Protein AF-A0A2T2VYP4-F1 (afdb_monomer)

Secondary structure (DSSP, 8-state):
--EEE-BEEETTTTEE-TT-EEEEEEEETTTTEEEEEEEEE--TTSB-SS-SEEGGG--SEEEEEEEEHHHHHHHHT----SS-SSSEEEEEEEES-TTSEEE--EEEETTEEEE--B-

Structure (mmCIF, N/CA/C/O backbone):
data_AF-A0A2T2VYP4-F1
#
_entry.id   AF-A0A2T2VYP4-F1
#
loop_
_atom_site.group_PDB
_atom_site.id
_atom_site.type_symbol
_atom_site.label_atom_id
_atom_site.label_alt_id
_atom_site.label_comp_id
_atom_site.label_asym_id
_atom_site.label_entity_id
_atom_site.label_seq_id
_atom_site.pdbx_PDB_ins_code
_atom_site.Cartn_x
_atom_site.Cartn_y
_atom_site.Cartn_z
_atom_site.occupancy
_atom_site.B_iso_or_equiv
_atom_site.auth_seq_id
_atom_site.auth_comp_id
_atom_site.auth_asym_id
_atom_site.auth_atom_id
_atom_site.pdbx_PDB_model_num
ATOM 1 N N . MET A 1 1 ? -0.218 -11.342 -20.071 1.00 79.25 1 MET A N 1
ATOM 2 C CA . MET A 1 1 ? 0.125 -9.951 -19.719 1.00 79.25 1 MET A CA 1
ATOM 3 C C . MET A 1 1 ? 0.067 -9.846 -18.211 1.00 79.25 1 MET A C 1
ATOM 5 O O . MET A 1 1 ? -0.864 -10.403 -17.638 1.00 79.25 1 MET A O 1
ATOM 9 N N . GLY A 1 2 ? 1.083 -9.254 -17.584 1.00 94.06 2 GLY A N 1
ATOM 10 C CA . GLY A 1 2 ? 1.114 -9.134 -16.131 1.00 94.06 2 GLY A CA 1
ATOM 11 C C . GLY A 1 2 ? 0.193 -8.034 -15.629 1.00 94.06 2 GLY A C 1
ATOM 12 O O . GLY A 1 2 ? -0.345 -7.242 -16.406 1.00 94.06 2 GLY A O 1
ATOM 13 N N . ARG A 1 3 ? 0.001 -8.010 -14.313 1.00 97.50 3 ARG A N 1
ATOM 14 C CA . ARG A 1 3 ? -0.835 -7.018 -13.634 1.00 97.50 3 ARG A CA 1
ATOM 15 C C . ARG A 1 3 ? -0.329 -6.741 -12.232 1.00 97.50 3 ARG A C 1
ATOM 17 O O . ARG A 1 3 ? 0.181 -7.641 -11.563 1.00 97.50 3 ARG A O 1
ATOM 24 N N . LEU A 1 4 ? -0.531 -5.514 -11.781 1.00 98.44 4 LEU A N 1
ATOM 25 C CA . LEU A 1 4 ? -0.324 -5.075 -10.412 1.00 98.44 4 LEU A CA 1
ATOM 26 C C . LEU A 1 4 ? -1.687 -4.878 -9.749 1.00 98.44 4 LEU A C 1
ATOM 28 O O . LEU A 1 4 ? -2.542 -4.166 -10.264 1.00 98.44 4 LEU A O 1
ATOM 32 N N . THR A 1 5 ? -1.889 -5.491 -8.591 1.00 98.62 5 THR A N 1
ATOM 33 C CA . THR A 1 5 ? -3.111 -5.356 -7.792 1.00 98.62 5 THR A CA 1
ATOM 34 C C . THR A 1 5 ? -2.753 -5.146 -6.328 1.00 98.62 5 THR A C 1
ATOM 36 O O . THR A 1 5 ? -1.663 -5.510 -5.880 1.00 98.62 5 THR A O 1
ATOM 39 N N . THR A 1 6 ? -3.688 -4.594 -5.564 1.00 98.75 6 THR A N 1
ATOM 40 C CA . THR A 1 6 ? -3.564 -4.448 -4.113 1.00 98.75 6 THR A CA 1
ATOM 41 C C . THR A 1 6 ? -4.859 -4.863 -3.420 1.00 98.75 6 THR A C 1
ATOM 43 O O . THR A 1 6 ? -5.887 -5.079 -4.064 1.00 98.75 6 THR A O 1
ATOM 46 N N . HIS A 1 7 ? -4.777 -5.041 -2.111 1.00 98.75 7 HIS A N 1
ATOM 47 C CA . HIS A 1 7 ? -5.903 -5.256 -1.216 1.00 98.75 7 HIS A CA 1
ATOM 48 C C . HIS A 1 7 ? -5.494 -4.706 0.147 1.00 98.75 7 HIS A C 1
ATOM 50 O O . HIS A 1 7 ? -4.424 -5.052 0.655 1.00 98.75 7 HIS A O 1
ATOM 56 N N .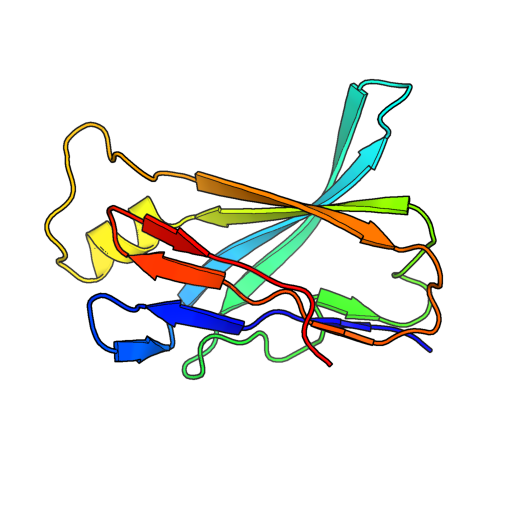 VAL A 1 8 ? -6.312 -3.826 0.710 1.00 98.81 8 VAL A N 1
ATOM 57 C CA . VAL A 1 8 ? -6.022 -3.141 1.963 1.00 98.81 8 VAL A CA 1
ATOM 58 C C . VAL A 1 8 ? -6.983 -3.615 3.041 1.00 98.81 8 VAL A C 1
ATOM 60 O O . VAL A 1 8 ? -8.198 -3.470 2.916 1.00 98.81 8 VAL A O 1
ATOM 63 N N . LEU A 1 9 ? -6.423 -4.172 4.111 1.00 98.75 9 LEU A N 1
ATOM 64 C CA . LEU A 1 9 ? -7.162 -4.661 5.265 1.00 98.75 9 LEU A CA 1
ATOM 65 C C . LEU A 1 9 ? -6.858 -3.788 6.481 1.00 98.75 9 LEU A C 1
ATOM 67 O O . LEU A 1 9 ? -5.707 -3.683 6.909 1.00 98.75 9 LEU A O 1
ATOM 71 N N . ASP A 1 10 ? -7.905 -3.216 7.065 1.00 98.50 10 ASP A N 1
ATOM 72 C CA . ASP A 1 10 ? -7.854 -2.579 8.372 1.00 98.50 10 ASP A CA 1
ATOM 73 C C . ASP A 1 10 ? -7.853 -3.665 9.452 1.00 98.50 10 ASP A C 1
ATOM 75 O O . ASP A 1 10 ? -8.870 -4.302 9.742 1.00 98.50 10 ASP A O 1
ATOM 79 N N . THR A 1 11 ? -6.692 -3.890 10.059 1.00 98.31 11 THR A N 1
ATOM 80 C CA . THR A 1 11 ? -6.522 -4.900 11.106 1.00 98.31 11 THR A CA 1
ATOM 81 C C . THR A 1 11 ? -6.991 -4.423 12.477 1.00 98.31 11 THR A C 1
ATOM 83 O O . THR A 1 11 ? -7.135 -5.250 13.372 1.00 98.31 11 THR A O 1
ATOM 86 N N . ALA A 1 12 ? -7.223 -3.119 12.670 1.00 95.69 12 ALA A N 1
ATOM 87 C CA . ALA A 1 12 ? -7.784 -2.601 13.917 1.00 95.69 12 ALA A CA 1
ATOM 88 C C . ALA A 1 12 ? -9.284 -2.917 14.025 1.00 95.69 12 ALA A C 1
ATOM 90 O O . ALA A 1 12 ? -9.778 -3.185 15.119 1.00 95.69 12 ALA A O 1
ATOM 91 N N . LEU A 1 13 ? -9.994 -2.921 12.891 1.00 94.50 13 LEU A N 1
ATOM 92 C CA . LEU A 1 13 ? -11.422 -3.248 12.809 1.00 94.50 13 LEU A CA 1
ATOM 93 C C . LEU A 1 13 ? -11.716 -4.627 12.196 1.00 94.50 13 LEU A C 1
ATOM 95 O O . LEU A 1 13 ? -12.866 -5.061 12.209 1.00 94.50 13 LEU A O 1
ATOM 99 N N . GLY A 1 14 ? -10.703 -5.316 11.665 1.00 96.75 14 GLY A N 1
ATOM 100 C CA . GLY A 1 14 ? -10.850 -6.639 11.056 1.00 96.75 14 GLY A CA 1
ATOM 101 C C . GLY A 1 14 ? -11.689 -6.629 9.776 1.00 96.75 14 GLY A C 1
ATOM 102 O O . GLY A 1 14 ? -12.432 -7.577 9.531 1.00 96.75 14 GLY A O 1
ATOM 103 N N . LYS A 1 15 ? -11.607 -5.557 8.978 1.00 97.69 15 LYS A N 1
ATOM 104 C CA . LYS A 1 15 ? -12.424 -5.365 7.768 1.00 97.69 15 LYS A CA 1
ATOM 105 C C . LYS A 1 15 ? -11.614 -4.750 6.623 1.00 97.69 15 LYS A C 1
ATOM 107 O O . LYS A 1 15 ? -10.568 -4.155 6.882 1.00 97.69 15 LYS A O 1
ATOM 112 N N . PRO A 1 16 ? -12.074 -4.847 5.367 1.00 98.56 16 PRO A N 1
ATOM 113 C CA . PRO A 1 16 ? -11.436 -4.133 4.271 1.00 98.56 16 PRO A CA 1
ATOM 114 C C . PRO A 1 16 ? -11.454 -2.615 4.492 1.00 98.56 16 PRO A C 1
ATOM 116 O O . PRO A 1 16 ? -12.427 -2.054 5.007 1.00 98.56 16 PRO A O 1
ATOM 119 N N . ALA A 1 17 ? -10.363 -1.947 4.122 1.00 98.50 17 ALA A N 1
ATOM 120 C CA . ALA A 1 17 ? -10.249 -0.498 4.226 1.00 98.50 17 ALA A CA 1
ATOM 121 C C . ALA A 1 17 ? -10.859 0.144 2.976 1.00 98.50 17 ALA A C 1
ATOM 123 O O . ALA A 1 17 ? -10.170 0.307 1.971 1.00 9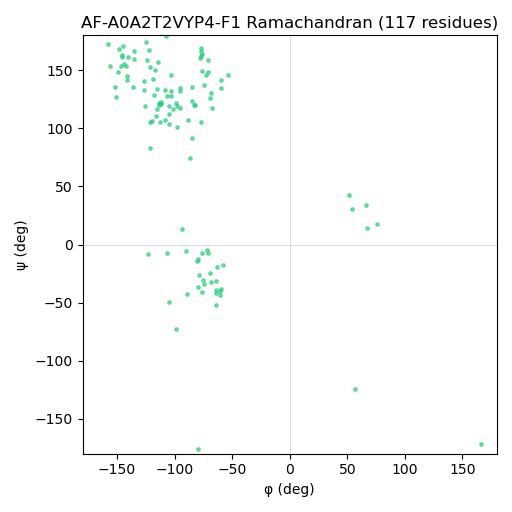8.50 17 ALA A O 1
ATOM 124 N N . ALA A 1 18 ? -12.149 0.469 3.028 1.00 98.38 18 ALA A N 1
ATOM 125 C CA . ALA A 1 18 ? -12.873 1.106 1.929 1.00 98.38 18 ALA A CA 1
ATOM 126 C C . ALA A 1 18 ? -12.552 2.605 1.800 1.00 98.38 18 ALA A C 1
ATOM 128 O O . ALA A 1 18 ? -12.276 3.287 2.794 1.00 98.38 18 ALA A O 1
ATOM 129 N N . SER A 1 19 ? -12.607 3.118 0.568 1.00 98.25 19 SER A N 1
ATOM 130 C CA . SER A 1 19 ? -12.329 4.516 0.206 1.00 98.25 19 SER A CA 1
ATOM 131 C C . SER A 1 19 ? -10.966 5.019 0.698 1.00 98.25 19 SER A C 1
ATOM 133 O O . SER A 1 19 ? -10.794 6.194 1.037 1.00 98.25 19 SER A O 1
ATOM 135 N N . LEU A 1 20 ? -9.982 4.127 0.795 1.00 98.62 20 LEU A N 1
ATOM 136 C CA . LEU A 1 20 ? -8.607 4.481 1.108 1.00 98.62 20 LEU A CA 1
ATOM 137 C C . LEU A 1 20 ? -7.918 4.912 -0.183 1.00 98.62 20 LEU A C 1
ATOM 139 O O . LEU A 1 20 ? -7.810 4.141 -1.136 1.00 98.62 20 LEU A O 1
ATOM 143 N N . ARG A 1 21 ? -7.444 6.157 -0.201 1.00 98.81 21 ARG A N 1
ATOM 144 C CA . ARG A 1 21 ? -6.715 6.718 -1.334 1.00 98.81 21 ARG A CA 1
ATOM 145 C C . ARG A 1 21 ? -5.303 6.151 -1.394 1.00 98.81 21 ARG A C 1
ATOM 147 O O . ARG A 1 21 ? -4.614 6.043 -0.378 1.00 98.81 21 ARG A O 1
ATOM 154 N N . LEU A 1 22 ? -4.869 5.812 -2.601 1.00 98.88 22 LEU A N 1
ATOM 155 C CA . LEU A 1 22 ? -3.509 5.382 -2.877 1.00 98.88 22 LEU A CA 1
ATOM 156 C C . LEU A 1 22 ? -3.021 5.915 -4.221 1.00 98.88 22 LEU A C 1
ATOM 158 O O . LEU A 1 22 ? -3.804 6.157 -5.141 1.00 98.88 22 LEU A O 1
ATOM 162 N N . THR A 1 23 ? -1.706 6.073 -4.341 1.00 98.88 23 THR A N 1
ATOM 163 C CA . THR A 1 23 ? -1.048 6.476 -5.589 1.00 98.88 23 THR A CA 1
ATOM 164 C C . THR A 1 23 ? 0.054 5.494 -5.949 1.00 98.88 23 THR A C 1
ATOM 166 O O . THR A 1 23 ? 0.882 5.150 -5.106 1.00 98.88 23 THR A O 1
ATOM 169 N N . VAL A 1 24 ? 0.081 5.069 -7.209 1.00 98.81 24 VAL A N 1
ATOM 170 C CA . VAL A 1 24 ? 1.139 4.240 -7.786 1.00 98.81 24 VAL A CA 1
ATOM 171 C C . VAL A 1 24 ? 2.148 5.125 -8.490 1.00 98.81 24 VAL A C 1
ATOM 173 O O . VAL A 1 24 ? 1.782 6.006 -9.272 1.00 98.81 24 VAL A O 1
ATOM 176 N N . TRP A 1 25 ? 3.421 4.850 -8.245 1.00 98.81 25 TRP A N 1
ATOM 177 C CA . TRP A 1 25 ? 4.542 5.614 -8.761 1.00 98.81 25 TRP A CA 1
ATOM 178 C C . TRP A 1 25 ? 5.539 4.709 -9.475 1.00 98.81 25 TRP A C 1
ATOM 180 O O . TRP A 1 25 ? 5.850 3.623 -8.983 1.00 98.81 25 TRP A O 1
ATOM 190 N N . ALA A 1 26 ? 6.090 5.187 -10.589 1.00 98.44 26 ALA A N 1
ATOM 191 C CA . ALA A 1 26 ? 7.343 4.680 -11.136 1.00 98.44 26 ALA A CA 1
ATOM 192 C C . ALA A 1 26 ? 8.513 5.386 -10.445 1.00 98.44 26 ALA A C 1
ATOM 194 O O . ALA A 1 26 ? 8.495 6.610 -10.281 1.00 98.44 26 ALA A O 1
ATOM 195 N N . ILE A 1 27 ? 9.533 4.618 -10.061 1.00 98.50 27 ILE A N 1
ATOM 196 C CA . ILE A 1 27 ? 10.736 5.133 -9.407 1.00 98.50 27 ILE A CA 1
ATOM 197 C C . ILE A 1 27 ? 11.935 4.945 -10.332 1.00 98.50 27 ILE A C 1
ATOM 199 O O . ILE A 1 27 ? 12.304 3.819 -10.677 1.00 98.50 27 ILE A O 1
ATOM 203 N N . ASN A 1 28 ? 12.580 6.054 -10.685 1.00 96.94 28 ASN A N 1
ATOM 204 C CA . ASN A 1 28 ? 13.900 6.059 -11.292 1.00 96.94 28 ASN A CA 1
ATOM 205 C C . ASN A 1 28 ? 14.940 6.328 -10.197 1.00 96.94 28 ASN A C 1
ATOM 207 O O . ASN A 1 28 ? 15.134 7.471 -9.788 1.00 96.94 28 ASN A O 1
ATOM 211 N N . ASN A 1 29 ? 15.604 5.267 -9.731 1.00 91.38 29 ASN A N 1
ATOM 212 C CA . ASN A 1 29 ? 16.602 5.364 -8.661 1.00 91.38 29 ASN A CA 1
ATOM 213 C C . ASN A 1 29 ? 17.888 6.094 -9.094 1.00 91.38 29 ASN A C 1
ATOM 215 O O . ASN A 1 29 ? 18.585 6.620 -8.238 1.00 91.38 29 ASN A O 1
ATOM 219 N N . GLU A 1 30 ? 18.224 6.115 -10.388 1.00 94.00 30 GLU A N 1
ATOM 220 C CA . GLU A 1 30 ? 19.444 6.775 -10.881 1.00 94.00 30 GLU A CA 1
ATOM 221 C C . GLU A 1 30 ? 19.283 8.294 -10.918 1.00 94.00 30 GLU A C 1
ATOM 223 O O . GLU A 1 30 ? 20.197 9.031 -10.557 1.00 94.00 30 GLU A O 1
ATOM 228 N N . ALA A 1 31 ? 18.108 8.757 -11.346 1.00 94.44 31 ALA A N 1
ATOM 229 C CA . ALA A 1 31 ? 17.789 10.177 -11.435 1.00 94.44 31 ALA A CA 1
ATOM 230 C C . ALA A 1 31 ? 17.165 10.746 -10.148 1.00 94.44 31 ALA A C 1
ATOM 232 O O . ALA A 1 31 ? 16.909 11.944 -10.092 1.00 94.44 31 ALA A O 1
ATOM 233 N N . ASP A 1 32 ? 16.885 9.894 -9.155 1.00 93.12 32 ASP A N 1
ATOM 234 C CA . ASP A 1 32 ? 16.096 10.217 -7.957 1.00 93.12 32 ASP A 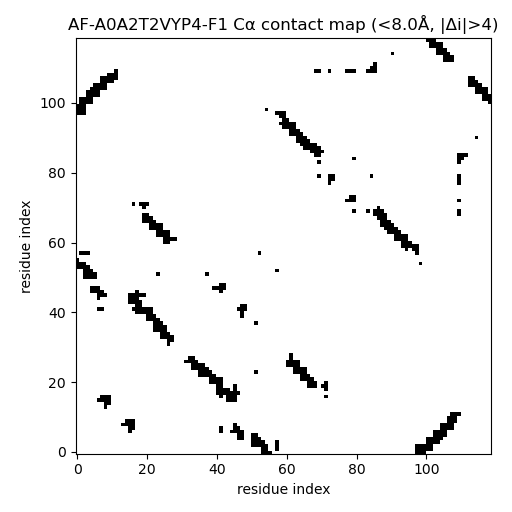CA 1
ATOM 235 C C . ASP A 1 32 ? 14.737 10.864 -8.302 1.00 93.12 32 ASP A C 1
ATOM 237 O O . ASP A 1 32 ? 14.294 11.848 -7.711 1.00 93.12 32 ASP A O 1
ATOM 241 N N . ILE A 1 33 ? 14.072 10.316 -9.328 1.00 96.31 33 ILE A N 1
ATOM 242 C CA . ILE A 1 33 ? 12.778 10.805 -9.823 1.00 96.31 33 ILE A CA 1
ATOM 243 C C . ILE A 1 33 ? 11.673 9.822 -9.445 1.00 96.31 33 ILE A C 1
ATOM 245 O O . ILE A 1 33 ? 11.762 8.616 -9.691 1.00 96.31 33 ILE A O 1
ATOM 249 N N . LYS A 1 34 ? 10.582 10.374 -8.912 1.00 96.69 34 LYS A N 1
ATOM 250 C CA . LYS A 1 34 ? 9.334 9.676 -8.603 1.00 96.69 34 LYS A CA 1
ATOM 251 C C . LYS A 1 34 ? 8.212 10.233 -9.491 1.00 96.69 34 LYS A C 1
ATOM 253 O O . LYS A 1 34 ? 7.866 11.407 -9.386 1.00 96.69 34 LYS A O 1
ATOM 258 N N . THR A 1 35 ? 7.642 9.401 -10.366 1.00 98.38 35 THR A N 1
ATOM 259 C CA . THR A 1 35 ? 6.610 9.799 -11.346 1.00 98.38 35 THR A CA 1
ATOM 260 C C . THR A 1 35 ? 5.275 9.138 -11.023 1.00 98.38 35 THR A C 1
ATOM 262 O O . THR A 1 35 ? 5.200 7.912 -10.960 1.00 98.38 35 THR A O 1
ATOM 265 N N . ALA A 1 36 ? 4.222 9.934 -10.812 1.00 98.38 36 ALA A N 1
ATOM 266 C CA . ALA A 1 36 ? 2.880 9.413 -10.551 1.00 98.38 36 ALA A CA 1
ATOM 267 C C . ALA A 1 36 ? 2.324 8.744 -11.810 1.00 98.38 36 ALA A C 1
ATOM 269 O O . ALA A 1 36 ? 2.351 9.339 -12.885 1.00 98.38 36 ALA A O 1
ATOM 270 N N . LEU A 1 37 ? 1.806 7.526 -11.664 1.00 98.38 37 LEU A N 1
ATOM 271 C CA . LEU A 1 37 ? 1.184 6.774 -12.753 1.00 98.38 37 LEU A CA 1
ATOM 272 C C . LEU A 1 37 ? -0.337 6.776 -12.629 1.00 98.38 37 LEU A C 1
ATOM 274 O O . LEU A 1 37 ? -1.040 7.065 -13.591 1.00 98.38 37 LEU A O 1
ATOM 278 N N . LYS A 1 38 ? -0.849 6.454 -11.436 1.00 98.06 38 LYS A N 1
ATOM 279 C CA . LYS A 1 38 ? -2.287 6.299 -11.198 1.00 98.06 38 LYS A CA 1
ATOM 280 C C . LYS A 1 38 ? -2.622 6.619 -9.742 1.00 98.06 38 LYS A C 1
ATOM 282 O O . LYS A 1 38 ? -1.911 6.177 -8.844 1.00 98.06 38 LYS A O 1
ATOM 287 N N . THR A 1 39 ? -3.691 7.379 -9.512 1.00 98.62 39 THR A N 1
ATOM 288 C CA . THR A 1 39 ? -4.263 7.629 -8.176 1.00 98.62 39 THR A CA 1
ATOM 289 C C . THR A 1 39 ? -5.681 7.088 -8.149 1.00 98.62 39 THR A C 1
ATOM 291 O O . THR A 1 39 ? -6.463 7.423 -9.035 1.00 98.62 39 THR A O 1
ATOM 294 N N . VAL A 1 40 ? -6.006 6.269 -7.154 1.00 98.62 40 VAL A N 1
ATOM 295 C CA . VAL A 1 40 ? -7.314 5.612 -7.016 1.00 98.62 40 VAL A CA 1
ATOM 296 C C . VAL A 1 40 ? -7.709 5.506 -5.548 1.00 98.62 40 VAL A C 1
ATOM 298 O O . VAL A 1 40 ? -6.902 5.768 -4.654 1.00 98.62 40 VAL A O 1
ATOM 301 N N . GLU A 1 41 ? -8.952 5.111 -5.309 1.00 98.69 41 GLU A N 1
ATOM 302 C CA . GLU A 1 41 ? -9.454 4.744 -3.989 1.00 98.69 41 GLU A CA 1
ATOM 303 C C . GLU A 1 41 ? -9.868 3.276 -3.983 1.00 98.69 41 GLU A C 1
ATOM 305 O O . GLU A 1 41 ? -10.253 2.720 -5.015 1.00 98.69 41 GLU A O 1
ATOM 310 N N . THR A 1 42 ? -9.765 2.640 -2.822 1.00 98.81 42 THR A N 1
ATOM 311 C CA . THR A 1 42 ? -10.261 1.279 -2.644 1.00 98.81 42 THR A CA 1
ATOM 312 C C . THR A 1 42 ? -11.792 1.232 -2.594 1.00 98.81 42 THR A C 1
ATOM 314 O O . THR A 1 42 ? -12.444 2.130 -2.063 1.00 98.81 42 THR A O 1
ATOM 317 N N . ASN A 1 43 ? -12.374 0.158 -3.118 1.00 98.75 43 ASN A N 1
ATOM 318 C CA . ASN A 1 43 ? -13.791 -0.172 -3.034 1.00 98.75 43 ASN A CA 1
ATOM 319 C C . ASN A 1 43 ? -14.151 -0.791 -1.668 1.00 98.75 43 ASN A C 1
ATOM 321 O O . ASN A 1 43 ? -13.309 -0.901 -0.773 1.00 98.75 43 ASN A O 1
ATOM 325 N N . ASP A 1 44 ? -15.405 -1.218 -1.509 1.00 98.44 44 ASP A N 1
ATOM 326 C CA . ASP A 1 44 ? -15.926 -1.782 -0.254 1.00 98.44 44 ASP A CA 1
ATOM 327 C C . ASP A 1 44 ? -15.241 -3.096 0.176 1.00 98.44 44 ASP A C 1
ATOM 329 O O . ASP A 1 44 ? -15.274 -3.447 1.355 1.00 98.44 44 ASP A O 1
ATOM 333 N N . ASP A 1 45 ? -14.573 -3.794 -0.751 1.00 98.50 45 ASP A N 1
ATOM 334 C CA . ASP A 1 45 ? -13.739 -4.976 -0.476 1.00 98.50 45 ASP A CA 1
ATOM 335 C C . ASP A 1 45 ? -12.255 -4.605 -0.278 1.00 98.50 45 ASP A C 1
ATOM 337 O O . ASP A 1 45 ? -11.380 -5.463 -0.305 1.00 98.50 45 ASP A O 1
ATOM 341 N N . GLY A 1 46 ? -11.923 -3.320 -0.102 1.00 98.56 46 GLY A N 1
ATOM 342 C CA . GLY A 1 46 ? -10.547 -2.857 0.120 1.00 98.56 46 GLY A CA 1
ATOM 343 C C . GLY A 1 46 ? -9.626 -3.051 -1.089 1.00 98.56 46 GLY A C 1
ATOM 344 O O . GLY A 1 46 ? -8.403 -2.980 -0.955 1.00 98.56 46 GLY A O 1
ATOM 345 N N . ARG A 1 47 ? -10.184 -3.328 -2.269 1.00 98.75 47 ARG A N 1
ATOM 346 C CA . ARG A 1 47 ? -9.473 -3.536 -3.541 1.00 98.75 47 ARG A CA 1
ATOM 347 C C . ARG A 1 47 ? -9.691 -2.351 -4.464 1.00 98.75 47 ARG A C 1
ATOM 349 O O . ARG A 1 47 ? -10.412 -1.431 -4.126 1.00 98.75 47 ARG A O 1
ATOM 356 N N . THR A 1 48 ? -9.104 -2.374 -5.646 1.00 98.38 48 THR A N 1
ATOM 357 C CA . THR A 1 48 ? -9.487 -1.478 -6.742 1.00 98.38 48 THR A CA 1
ATOM 358 C C . THR A 1 48 ? -10.327 -2.262 -7.747 1.00 98.38 48 THR A C 1
ATOM 360 O O . THR A 1 48 ? -10.094 -3.460 -7.924 1.00 98.38 48 THR A O 1
ATOM 363 N N . ASP A 1 49 ? -11.30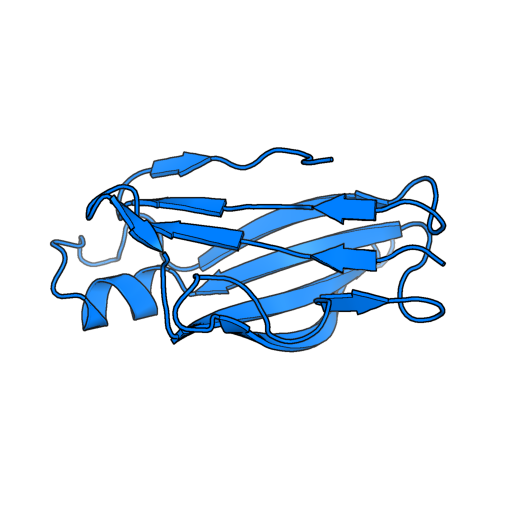8 -1.616 -8.383 1.00 96.94 49 ASP A N 1
ATOM 364 C CA . ASP A 1 49 ? -12.199 -2.292 -9.345 1.00 96.94 49 ASP A CA 1
ATOM 365 C C . ASP A 1 49 ? -11.440 -2.794 -10.581 1.00 96.94 49 ASP A C 1
ATOM 367 O O . ASP A 1 49 ? -11.747 -3.851 -11.130 1.00 96.94 49 ASP A O 1
ATOM 371 N N . GLU A 1 50 ? -10.388 -2.071 -10.960 1.00 97.56 50 GLU A N 1
ATOM 372 C CA . GLU A 1 50 ? -9.443 -2.439 -12.011 1.00 97.56 50 GLU A CA 1
ATOM 373 C C . GLU A 1 50 ? -8.048 -2.684 -11.418 1.00 97.56 50 GLU A C 1
ATOM 375 O O . GLU A 1 50 ? -7.721 -2.148 -10.348 1.00 97.56 50 GLU A O 1
ATOM 380 N N . PRO A 1 51 ? -7.177 -3.462 -12.088 1.00 97.88 51 PRO A N 1
ATOM 381 C CA . PRO A 1 51 ? -5.770 -3.523 -11.728 1.00 97.88 51 PRO A CA 1
ATOM 382 C C . PRO A 1 51 ? -5.126 -2.133 -11.689 1.00 97.88 51 PRO A C 1
ATOM 384 O O . PRO A 1 51 ? -5.422 -1.238 -12.480 1.00 97.88 51 PRO A O 1
ATOM 387 N N . LEU A 1 52 ? -4.185 -1.964 -10.765 1.00 98.19 52 LEU A N 1
ATOM 388 C CA . LEU A 1 52 ? -3.420 -0.731 -10.633 1.00 98.19 52 LEU A CA 1
ATOM 389 C C . LEU A 1 52 ? -2.628 -0.432 -11.908 1.00 98.19 52 LEU A C 1
ATOM 391 O O . LEU A 1 52 ? -2.616 0.706 -12.368 1.00 98.19 52 LEU A O 1
ATOM 395 N N . LEU A 1 53 ? -2.006 -1.466 -12.472 1.00 98.25 53 LEU A N 1
ATOM 396 C CA . LEU A 1 53 ? -1.349 -1.465 -13.776 1.00 98.25 53 LEU A CA 1
ATOM 397 C C . LEU A 1 53 ? -1.623 -2.811 -14.440 1.00 98.25 53 LEU A C 1
ATOM 399 O O . LEU A 1 53 ? -1.623 -3.839 -13.754 1.00 98.25 53 LEU A O 1
ATOM 403 N N . GLU A 1 54 ? -1.785 -2.834 -15.754 1.00 97.31 54 GLU A N 1
ATOM 404 C CA . GLU A 1 54 ? -1.932 -4.076 -16.513 1.00 97.31 54 GLU A CA 1
ATOM 405 C C . GLU A 1 54 ? -1.324 -3.987 -17.911 1.00 97.31 54 GLU A C 1
ATOM 407 O O . GLU A 1 54 ? -1.192 -2.912 -18.491 1.00 97.31 54 GLU A O 1
ATOM 412 N N . GLY A 1 55 ? -0.925 -5.142 -18.450 1.00 95.81 55 GLY A N 1
ATOM 413 C CA . GLY A 1 55 ? -0.404 -5.229 -19.811 1.00 95.81 55 GLY A CA 1
ATOM 414 C C . GLY A 1 55 ? 0.797 -4.317 -20.034 1.00 95.81 55 GLY A C 1
ATOM 415 O O . GLY A 1 55 ? 1.786 -4.415 -19.309 1.00 95.81 55 GLY A O 1
ATOM 416 N N . ASP A 1 56 ? 0.691 -3.443 -21.031 1.00 95.81 56 ASP A N 1
ATOM 417 C CA . ASP A 1 56 ? 1.766 -2.539 -21.450 1.00 95.81 56 ASP A CA 1
ATOM 418 C C . ASP A 1 56 ? 2.022 -1.394 -20.455 1.00 95.81 56 ASP A C 1
ATOM 420 O O . ASP A 1 56 ? 2.969 -0.637 -20.628 1.00 95.81 56 ASP A O 1
ATOM 424 N N . GLU A 1 57 ? 1.225 -1.244 -19.392 1.00 96.88 57 GLU A N 1
ATOM 425 C CA . GLU A 1 57 ? 1.518 -0.288 -18.315 1.00 96.88 57 GLU A CA 1
ATOM 426 C C . GLU A 1 57 ? 2.580 -0.828 -17.338 1.00 96.88 57 GLU A C 1
ATOM 428 O O . GLU A 1 57 ? 3.307 -0.061 -16.689 1.00 96.88 57 GLU A O 1
ATOM 433 N N . LEU A 1 58 ? 2.688 -2.157 -17.221 1.00 97.56 58 LEU A N 1
ATOM 434 C CA . LEU A 1 58 ? 3.583 -2.820 -16.281 1.00 97.56 58 LEU A CA 1
ATOM 435 C C . LEU A 1 58 ? 4.903 -3.186 -16.961 1.00 97.56 58 LEU A C 1
ATOM 437 O O . LEU A 1 58 ? 4.960 -4.015 -17.864 1.00 97.56 58 LEU A O 1
ATOM 441 N N . HIS A 1 59 ? 5.991 -2.611 -16.464 1.00 97.25 59 HIS A N 1
ATOM 442 C CA . HIS A 1 59 ? 7.333 -2.789 -16.998 1.00 97.25 59 HIS A CA 1
ATOM 443 C C . HIS A 1 59 ? 8.282 -3.330 -15.933 1.00 97.25 59 HIS A C 1
ATOM 445 O O . HIS A 1 59 ? 7.996 -3.335 -14.736 1.00 97.25 59 HIS A O 1
ATOM 451 N N . ARG A 1 60 ? 9.461 -3.783 -16.367 1.00 97.56 60 ARG A N 1
ATOM 452 C CA . ARG A 1 60 ? 10.533 -4.147 -15.443 1.00 97.56 60 ARG A CA 1
ATOM 453 C C . ARG A 1 60 ? 11.051 -2.862 -14.807 1.00 97.56 60 ARG A C 1
ATOM 455 O O . ARG A 1 60 ? 11.445 -1.949 -15.526 1.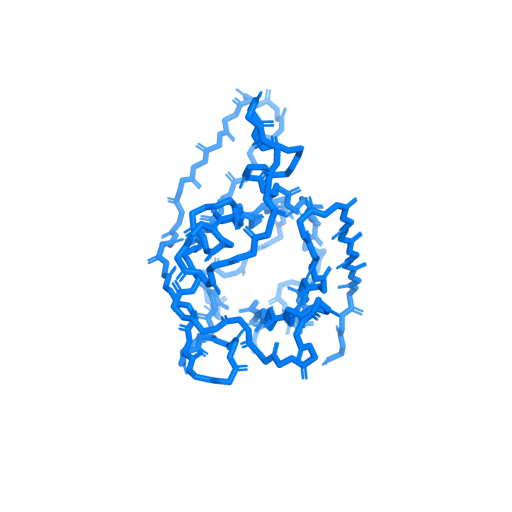00 97.56 60 ARG A O 1
ATOM 462 N N . GLY A 1 61 ? 11.082 -2.791 -13.482 1.00 97.50 61 GLY A N 1
ATOM 463 C CA . GLY A 1 61 ? 11.480 -1.563 -12.801 1.00 97.50 61 GLY A CA 1
ATOM 464 C C . GLY A 1 61 ? 11.141 -1.539 -11.320 1.00 97.50 61 GLY A C 1
ATOM 465 O O . GLY A 1 61 ? 10.748 -2.550 -10.737 1.00 97.50 61 GLY A O 1
ATOM 466 N N . THR A 1 62 ? 11.325 -0.367 -10.713 1.00 98.56 62 THR A N 1
ATOM 467 C CA . THR A 1 62 ? 10.959 -0.108 -9.318 1.00 98.56 62 THR A CA 1
ATOM 468 C C . THR A 1 62 ? 9.670 0.693 -9.283 1.00 98.56 62 THR A C 1
ATOM 470 O O . THR A 1 62 ? 9.540 1.703 -9.975 1.00 98.56 62 THR A O 1
ATOM 473 N N . TYR A 1 63 ? 8.741 0.248 -8.450 1.00 98.69 63 TYR A N 1
ATOM 474 C CA . TYR A 1 63 ? 7.465 0.904 -8.226 1.00 98.69 63 TYR A CA 1
ATOM 475 C C . TYR A 1 63 ? 7.285 1.197 -6.744 1.00 98.69 63 TYR A C 1
ATOM 477 O O . TYR A 1 63 ? 7.905 0.567 -5.884 1.00 98.69 63 TYR A O 1
ATOM 485 N N . GLU A 1 64 ? 6.410 2.145 -6.449 1.00 98.81 64 GLU A N 1
ATOM 486 C CA . GLU A 1 64 ? 5.969 2.434 -5.093 1.00 98.81 64 GLU A CA 1
ATOM 487 C C . GLU A 1 64 ? 4.455 2.625 -5.078 1.00 98.81 64 GLU A C 1
ATOM 489 O O . GLU A 1 64 ? 3.915 3.315 -5.940 1.00 98.81 64 GLU A O 1
ATOM 494 N N . ILE A 1 65 ? 3.770 2.030 -4.101 1.00 98.88 65 ILE A N 1
ATOM 495 C CA . ILE A 1 65 ? 2.383 2.380 -3.783 1.00 98.88 65 ILE A CA 1
ATOM 496 C C . ILE A 1 65 ? 2.415 3.204 -2.498 1.00 98.88 65 ILE A C 1
ATOM 498 O O . ILE A 1 65 ? 2.895 2.726 -1.473 1.00 98.88 65 ILE A O 1
ATOM 502 N N . THR A 1 66 ? 1.941 4.446 -2.553 1.00 98.88 66 THR A N 1
ATOM 503 C CA . THR A 1 66 ? 1.760 5.296 -1.370 1.00 98.88 66 THR A CA 1
ATOM 504 C C . THR A 1 66 ? 0.304 5.219 -0.935 1.00 98.88 66 THR A C 1
ATOM 506 O O . THR A 1 66 ? -0.572 5.572 -1.721 1.00 98.88 66 THR A O 1
ATOM 509 N N . PHE A 1 67 ? 0.056 4.756 0.289 1.00 98.88 67 PHE A N 1
ATOM 510 C CA . PHE A 1 67 ? -1.275 4.632 0.887 1.00 98.88 67 PHE A CA 1
ATOM 511 C C . PHE A 1 67 ? -1.519 5.771 1.888 1.00 98.88 67 PHE A C 1
ATOM 513 O O . PHE A 1 67 ? -0.706 5.956 2.796 1.00 98.88 67 PHE A O 1
ATOM 520 N N . ASP A 1 68 ? -2.635 6.494 1.758 1.00 98.69 68 ASP A N 1
ATOM 521 C CA . ASP A 1 68 ? -2.993 7.639 2.613 1.00 98.69 68 ASP A CA 1
ATOM 522 C C . ASP A 1 68 ? -3.737 7.171 3.882 1.00 98.69 68 ASP A C 1
ATOM 524 O O . ASP A 1 68 ? -4.963 7.283 4.003 1.00 98.69 68 ASP A O 1
ATOM 528 N N . VAL A 1 69 ? -3.000 6.584 4.831 1.00 98.38 69 VAL A N 1
ATOM 529 C CA . VAL A 1 69 ? -3.585 5.829 5.952 1.00 98.38 69 VAL A CA 1
ATOM 530 C C . VAL A 1 69 ? -4.108 6.703 7.091 1.00 98.38 69 VAL A C 1
ATOM 532 O O . VAL A 1 69 ? -5.166 6.385 7.636 1.00 98.38 69 VAL A O 1
ATOM 535 N N . ALA A 1 70 ? -3.458 7.822 7.434 1.00 97.81 70 ALA A N 1
ATOM 536 C CA . ALA A 1 70 ? -3.982 8.707 8.482 1.00 97.81 70 ALA A CA 1
ATOM 537 C C . ALA A 1 70 ? -5.322 9.318 8.077 1.00 97.81 70 ALA A C 1
ATOM 539 O O . ALA A 1 70 ? -6.253 9.346 8.882 1.00 97.81 70 ALA A O 1
ATOM 540 N N . ALA A 1 71 ? -5.455 9.741 6.816 1.00 97.25 71 ALA A N 1
ATOM 541 C CA . ALA A 1 71 ? -6.711 10.268 6.295 1.00 97.25 71 ALA A CA 1
ATOM 542 C C . ALA A 1 71 ? -7.844 9.230 6.390 1.00 97.25 71 ALA A C 1
ATO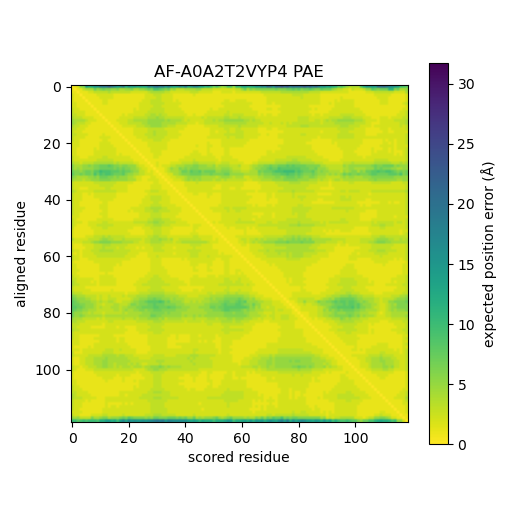M 544 O O . ALA A 1 71 ? -8.976 9.593 6.710 1.00 97.25 71 ALA A O 1
ATOM 545 N N . TYR A 1 72 ? -7.555 7.949 6.136 1.00 98.31 72 TYR A N 1
ATOM 546 C CA . TYR A 1 72 ? -8.510 6.856 6.328 1.00 98.31 72 TYR A CA 1
ATOM 547 C C . TYR A 1 72 ? -8.895 6.686 7.811 1.00 98.31 72 TYR A C 1
ATOM 549 O O . TYR A 1 72 ? -10.083 6.733 8.138 1.00 98.31 72 TYR A O 1
ATOM 557 N N . PHE A 1 73 ? -7.919 6.567 8.718 1.00 97.88 73 PHE A N 1
ATOM 558 C CA . PHE A 1 73 ? -8.189 6.320 10.143 1.00 97.88 73 PHE A CA 1
ATOM 559 C C . PHE A 1 73 ? -8.855 7.497 10.863 1.00 97.88 73 PHE A C 1
ATOM 561 O O . PHE A 1 73 ? -9.699 7.289 11.738 1.00 97.88 73 PHE A O 1
ATOM 568 N N . ALA A 1 74 ? -8.546 8.732 10.460 1.00 95.25 74 ALA A N 1
ATOM 569 C CA . ALA A 1 74 ? -9.233 9.921 10.951 1.00 95.25 74 ALA A CA 1
ATOM 570 C C . ALA A 1 74 ? -10.736 9.874 10.622 1.00 95.25 74 ALA A C 1
ATOM 572 O O . ALA A 1 74 ? -11.568 10.202 11.467 1.00 95.25 74 ALA A O 1
ATOM 573 N N . ARG A 1 75 ? -11.107 9.408 9.418 1.00 94.94 75 ARG A N 1
ATOM 574 C CA . ARG A 1 75 ? -12.517 9.244 9.016 1.00 94.94 75 ARG A CA 1
ATOM 575 C C . ARG A 1 75 ? -13.188 8.034 9.657 1.00 94.94 75 ARG A C 1
ATOM 577 O O . ARG A 1 75 ? -14.394 8.066 9.879 1.00 94.94 75 ARG A O 1
ATOM 584 N N . SER A 1 76 ? -12.436 6.973 9.952 1.00 90.44 76 SER A N 1
ATOM 585 C CA . SER A 1 76 ? -12.978 5.766 10.586 1.00 90.44 76 SER A CA 1
ATOM 586 C C . SER A 1 76 ? -13.250 5.937 12.087 1.00 90.44 76 SER A C 1
ATOM 588 O O . SER A 1 76 ? -13.814 5.032 12.700 1.00 90.44 76 SER A O 1
ATOM 590 N N . GLY A 1 77 ? -12.837 7.063 12.685 1.00 90.19 77 GLY A N 1
ATOM 591 C CA . GLY A 1 77 ? -12.971 7.339 14.117 1.00 90.19 77 GLY A CA 1
ATOM 592 C C . GLY A 1 77 ? -11.960 6.593 14.992 1.00 90.19 77 GLY A C 1
ATOM 593 O O . GLY A 1 77 ? -12.186 6.444 16.192 1.00 90.19 77 GLY A O 1
ATOM 594 N N . ALA A 1 78 ? -10.866 6.089 14.411 1.00 92.12 78 ALA A N 1
ATOM 595 C CA . ALA A 1 78 ? -9.823 5.417 15.176 1.00 92.12 78 ALA A CA 1
ATOM 596 C C . ALA A 1 78 ? -9.029 6.421 16.027 1.00 92.12 78 ALA A C 1
ATOM 598 O O . ALA A 1 78 ? -8.821 7.569 15.634 1.00 92.12 78 ALA A O 1
ATOM 599 N N . ALA A 1 79 ? -8.539 5.973 17.184 1.00 92.19 79 ALA A N 1
ATOM 600 C CA . ALA A 1 79 ? -7.577 6.751 17.952 1.00 92.19 79 ALA A CA 1
ATOM 601 C C . ALA A 1 79 ? -6.251 6.820 17.179 1.00 92.19 79 ALA A C 1
ATOM 603 O O . ALA A 1 79 ? -5.611 5.794 16.944 1.00 92.19 79 ALA A O 1
ATOM 604 N N . ILE A 1 80 ? -5.853 8.033 16.807 1.00 94.75 80 ILE A N 1
ATOM 605 C CA . ILE A 1 80 ? -4.578 8.352 16.162 1.00 94.75 80 ILE A CA 1
ATOM 606 C C . ILE A 1 80 ? -3.821 9.362 17.030 1.00 94.75 80 ILE A C 1
ATOM 608 O O . ILE A 1 80 ? -4.432 10.106 17.800 1.00 94.75 80 ILE A O 1
ATOM 612 N N . SER A 1 81 ? -2.493 9.369 16.949 1.00 95.12 81 SER A N 1
ATOM 613 C CA . SER A 1 81 ? -1.675 10.398 17.595 1.00 95.12 81 SER A CA 1
ATOM 614 C C . SER A 1 81 ? -1.736 11.705 16.804 1.00 95.12 81 SER A C 1
ATOM 616 O O . SER A 1 81 ? -2.109 11.707 15.634 1.00 95.12 81 SER A O 1
ATOM 618 N N . GLU A 1 82 ? -1.329 12.805 17.434 1.00 93.88 82 GLU A N 1
ATOM 619 C CA . GLU A 1 82 ? -1.119 14.093 16.771 1.00 93.88 82 GLU A CA 1
ATOM 620 C C . GLU A 1 82 ? 0.346 14.514 16.991 1.00 93.88 82 GLU A C 1
ATOM 622 O O . GLU A 1 82 ? 0.706 14.861 18.123 1.00 93.88 82 GLU A O 1
ATOM 627 N N . PRO A 1 83 ? 1.218 14.419 15.967 1.00 95.75 83 PRO A N 1
ATOM 628 C CA . PRO A 1 83 ? 0.938 13.944 14.602 1.00 95.75 83 PRO A CA 1
ATOM 629 C C . PRO A 1 83 ? 0.685 12.422 14.522 1.00 95.75 83 PRO A C 1
ATOM 631 O O . PRO A 1 83 ? 1.135 11.686 15.413 1.00 95.75 83 PRO A O 1
ATOM 634 N N . PRO A 1 84 ? 0.006 11.912 13.469 1.00 97.62 84 PRO A N 1
ATOM 635 C CA . PRO A 1 84 ? -0.207 10.476 13.285 1.00 97.62 84 PRO A CA 1
ATOM 636 C C . PRO A 1 84 ? 1.117 9.716 13.182 1.00 97.62 84 PRO A C 1
ATOM 638 O O . PRO A 1 84 ? 2.024 10.130 12.464 1.00 97.62 84 PRO A O 1
ATOM 641 N N . PHE A 1 85 ? 1.233 8.583 13.880 1.00 98.12 85 PHE A N 1
ATOM 642 C CA . PHE A 1 85 ? 2.431 7.739 13.804 1.00 98.12 85 PHE A CA 1
ATOM 643 C C . PHE A 1 85 ? 2.626 7.148 12.399 1.00 98.12 85 PHE A C 1
ATOM 645 O O . PHE A 1 85 ? 3.748 7.096 11.898 1.00 98.12 85 PHE A O 1
ATOM 652 N N . LEU A 1 86 ? 1.529 6.741 11.753 1.00 98.44 86 LEU A N 1
ATOM 653 C CA . LEU A 1 86 ? 1.485 6.364 10.343 1.00 98.44 86 LEU A CA 1
ATOM 654 C C . LEU A 1 86 ? 0.575 7.349 9.602 1.00 98.44 86 LEU A C 1
ATOM 656 O O . LEU A 1 86 ? -0.636 7.342 9.813 1.00 98.44 86 LEU A O 1
ATOM 660 N N . ASP A 1 87 ? 1.168 8.189 8.752 1.00 98.25 87 ASP A N 1
ATOM 661 C CA . ASP A 1 87 ? 0.451 9.159 7.911 1.00 98.25 87 ASP A CA 1
ATOM 662 C C . ASP A 1 87 ? 0.257 8.631 6.486 1.00 98.25 87 ASP A C 1
ATOM 664 O O . ASP A 1 87 ? -0.827 8.174 6.116 1.00 98.25 87 ASP A O 1
ATOM 668 N N . GLN A 1 88 ? 1.349 8.595 5.725 1.00 98.56 88 GLN A N 1
ATOM 669 C CA . GLN A 1 88 ? 1.428 7.952 4.422 1.00 98.56 88 GLN A CA 1
ATOM 670 C C . GLN A 1 88 ? 2.399 6.778 4.487 1.00 98.56 88 GLN A C 1
ATOM 672 O O . GLN A 1 88 ? 3.509 6.908 5.004 1.00 98.56 88 GLN A O 1
ATOM 677 N N . ILE A 1 89 ? 2.005 5.631 3.932 1.00 98.81 89 ILE A N 1
ATOM 678 C CA . ILE A 1 89 ? 2.856 4.436 3.890 1.00 98.81 89 ILE A CA 1
ATOM 679 C C . ILE A 1 89 ? 3.326 4.208 2.452 1.00 98.81 89 ILE A C 1
ATOM 681 O O . ILE A 1 89 ? 2.523 3.787 1.617 1.00 98.81 89 ILE A O 1
ATOM 685 N N . PRO A 1 90 ? 4.607 4.461 2.132 1.00 98.69 90 PRO A N 1
ATOM 686 C CA . PRO A 1 90 ? 5.196 4.048 0.867 1.00 98.69 90 PRO A CA 1
ATOM 687 C C . PRO A 1 90 ? 5.629 2.576 0.927 1.00 98.69 90 PRO A C 1
ATOM 689 O O . PRO A 1 90 ? 6.502 2.198 1.706 1.00 98.69 90 PRO A O 1
ATOM 692 N N . VAL A 1 91 ? 5.061 1.742 0.058 1.00 98.75 91 VAL A N 1
ATOM 693 C CA . VAL A 1 91 ? 5.519 0.366 -0.174 1.00 98.75 91 VAL A CA 1
ATOM 694 C C . VAL A 1 91 ? 6.264 0.319 -1.499 1.00 98.75 91 VAL A C 1
ATOM 696 O O . VAL A 1 91 ? 5.649 0.338 -2.566 1.00 98.75 91 VAL A O 1
ATOM 699 N N . ARG A 1 92 ? 7.598 0.262 -1.430 1.00 98.56 92 ARG A N 1
ATOM 700 C CA . ARG A 1 92 ? 8.484 0.181 -2.598 1.00 98.56 92 ARG A CA 1
ATOM 701 C C . ARG A 1 92 ? 8.855 -1.267 -2.908 1.00 98.56 92 ARG A C 1
ATOM 703 O O . ARG A 1 92 ? 9.271 -2.008 -2.022 1.00 98.56 92 ARG A O 1
ATOM 710 N N . PHE A 1 93 ? 8.738 -1.661 -4.171 1.00 98.31 93 PHE A N 1
ATOM 711 C CA . PHE A 1 93 ? 9.038 -3.015 -4.639 1.00 98.31 93 PHE A CA 1
ATOM 712 C C . PHE A 1 93 ? 9.563 -2.999 -6.076 1.00 98.31 93 PHE A C 1
ATOM 714 O O . PHE A 1 93 ? 9.512 -1.984 -6.771 1.00 98.31 93 PHE A O 1
ATOM 721 N N . THR A 1 94 ? 10.088 -4.137 -6.527 1.00 97.94 94 THR A N 1
ATOM 722 C CA . THR A 1 94 ? 10.621 -4.289 -7.883 1.00 97.94 94 THR A CA 1
ATOM 723 C C . THR A 1 94 ? 9.860 -5.347 -8.665 1.00 97.94 94 THR A C 1
ATOM 725 O O . THR A 1 94 ? 9.457 -6.386 -8.139 1.00 97.94 94 THR A O 1
ATOM 728 N N . VAL A 1 95 ? 9.679 -5.069 -9.950 1.00 97.62 95 VAL A N 1
ATOM 729 C CA . VAL A 1 95 ? 9.104 -5.977 -10.937 1.00 97.62 95 VAL A CA 1
ATOM 730 C C . VAL A 1 95 ? 10.254 -6.488 -11.792 1.00 97.62 95 VAL A C 1
ATOM 732 O O . VAL A 1 95 ? 10.880 -5.719 -12.520 1.00 97.62 95 VAL A O 1
ATOM 735 N N . ALA A 1 96 ? 10.560 -7.780 -11.675 1.00 96.38 96 ALA A N 1
ATOM 736 C CA . ALA A 1 96 ? 11.609 -8.426 -12.465 1.00 96.38 96 ALA A CA 1
ATOM 737 C C . ALA A 1 96 ? 11.076 -8.982 -13.795 1.00 96.38 96 ALA A C 1
ATOM 739 O O . ALA A 1 96 ? 11.719 -8.806 -14.827 1.00 96.38 96 ALA A O 1
ATOM 740 N N . ASP A 1 97 ? 9.901 -9.614 -13.755 1.00 96.44 97 ASP A N 1
ATOM 741 C CA . ASP A 1 97 ? 9.200 -10.183 -14.908 1.00 96.44 97 ASP A CA 1
ATOM 742 C C . ASP A 1 97 ? 7.826 -9.508 -15.057 1.00 96.44 97 ASP A C 1
ATOM 744 O O . ASP A 1 97 ? 6.925 -9.800 -14.266 1.00 96.44 97 ASP A O 1
ATOM 748 N N . PRO A 1 98 ? 7.641 -8.617 -16.047 1.00 95.69 98 PRO A N 1
ATOM 749 C CA . PRO A 1 98 ? 6.390 -7.881 -16.241 1.00 95.69 98 PRO A CA 1
ATOM 750 C C . PRO A 1 98 ? 5.228 -8.740 -16.743 1.00 95.69 98 PRO A C 1
ATOM 752 O O . PRO A 1 98 ? 4.102 -8.261 -16.821 1.00 95.69 98 PRO A O 1
ATOM 755 N N . SER A 1 99 ? 5.469 -10.006 -17.090 1.00 96.00 99 SER A N 1
ATOM 756 C CA . SER A 1 99 ? 4.399 -10.940 -17.442 1.00 96.00 99 SER A CA 1
ATOM 757 C C . SER A 1 99 ? 3.687 -11.526 -16.214 1.00 96.00 99 SER A C 1
ATOM 759 O O . SER A 1 99 ? 2.613 -12.114 -16.358 1.00 96.00 99 SER A O 1
ATOM 761 N N . GLY A 1 100 ? 4.256 -11.344 -15.016 1.00 94.25 100 GLY A N 1
ATOM 762 C CA . GLY A 1 100 ? 3.752 -11.901 -13.764 1.00 94.25 100 GLY A CA 1
ATOM 763 C C . GLY A 1 100 ? 2.554 -11.164 -13.156 1.00 94.25 100 GLY A C 1
ATOM 764 O O . GLY A 1 10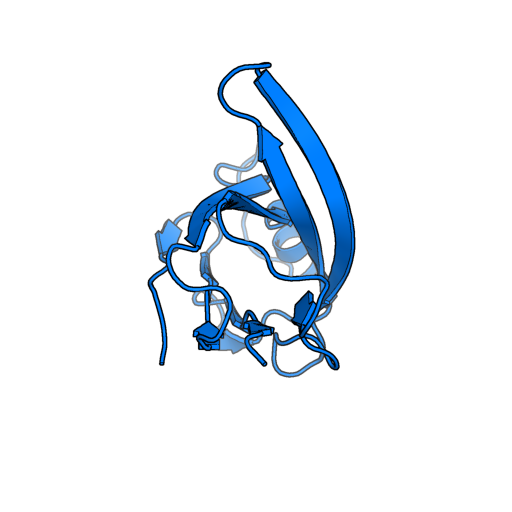0 ? 2.296 -9.990 -13.420 1.00 94.25 100 GLY A O 1
ATOM 765 N N . ASN A 1 101 ? 1.844 -11.864 -12.268 1.00 96.19 101 ASN A 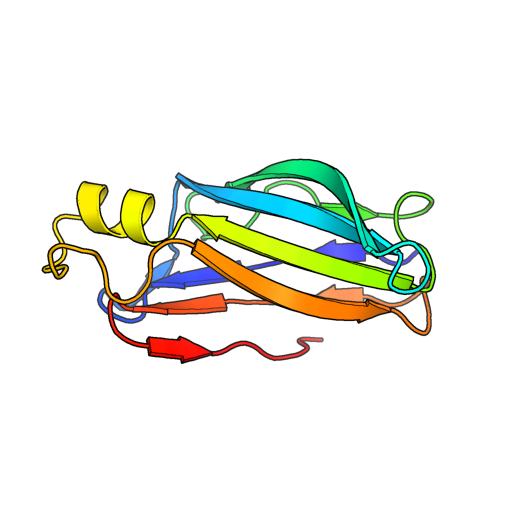N 1
ATOM 766 C CA . ASN A 1 101 ? 0.867 -11.263 -11.363 1.00 96.19 101 ASN A CA 1
ATOM 767 C C . ASN A 1 101 ? 1.590 -10.745 -10.113 1.00 96.19 101 ASN A C 1
ATOM 769 O O . ASN A 1 101 ? 2.275 -11.501 -9.421 1.00 96.19 101 ASN A O 1
ATOM 773 N N . PHE A 1 102 ? 1.437 -9.458 -9.823 1.00 97.88 102 PHE A N 1
ATOM 774 C CA . PHE A 1 102 ? 1.961 -8.817 -8.625 1.00 97.88 102 PHE A CA 1
ATOM 775 C C . PHE A 1 102 ? 0.786 -8.406 -7.752 1.00 97.88 102 PHE A C 1
ATOM 777 O O . PHE A 1 102 ? 0.083 -7.443 -8.049 1.00 97.88 102 PHE A O 1
ATOM 784 N N . HIS A 1 103 ? 0.565 -9.148 -6.674 1.00 98.38 103 HIS A N 1
ATOM 785 C CA . HIS A 1 103 ? -0.364 -8.743 -5.632 1.00 98.38 103 HIS A CA 1
ATOM 786 C C . HIS A 1 103 ? 0.430 -8.180 -4.453 1.00 98.38 103 HIS A C 1
ATOM 788 O O . HIS A 1 103 ? 1.231 -8.896 -3.855 1.00 98.38 103 HIS A O 1
ATOM 794 N N . VAL A 1 104 ? 0.243 -6.899 -4.140 1.00 98.69 104 VAL A N 1
ATOM 795 C CA . VAL A 1 104 ? 0.953 -6.204 -3.054 1.00 98.69 104 VAL A CA 1
ATOM 796 C C . VAL A 1 104 ? -0.087 -5.674 -2.064 1.00 98.69 104 VAL A C 1
ATOM 798 O O . VAL A 1 104 ? -0.536 -4.533 -2.201 1.00 98.69 104 VAL A O 1
ATOM 801 N N . PRO A 1 105 ? -0.563 -6.505 -1.120 1.00 98.69 105 PRO A N 1
ATOM 802 C CA . PRO A 1 105 ? -1.552 -6.095 -0.135 1.00 98.69 105 PRO A CA 1
ATOM 803 C C . PRO A 1 105 ? -0.932 -5.259 0.985 1.00 98.69 105 PRO A C 1
ATOM 805 O O . PRO A 1 105 ? 0.276 -5.311 1.233 1.00 98.69 105 PRO A O 1
ATOM 808 N N . LEU A 1 106 ? -1.784 -4.540 1.707 1.00 98.88 106 LEU A N 1
ATOM 809 C CA . LEU A 1 106 ? -1.430 -3.817 2.920 1.00 98.88 106 LEU A CA 1
ATOM 810 C C . LEU A 1 106 ? -2.361 -4.256 4.054 1.00 98.88 106 LEU A C 1
ATOM 812 O O . LEU A 1 106 ? -3.571 -4.077 3.976 1.00 98.88 106 LEU A O 1
ATOM 816 N N . LEU A 1 107 ? -1.798 -4.816 5.121 1.00 98.81 107 LEU A N 1
ATOM 817 C CA . LEU A 1 107 ? -2.503 -5.009 6.387 1.00 98.81 107 LEU A CA 1
ATOM 818 C C . LEU A 1 107 ? -2.084 -3.869 7.302 1.00 98.81 107 LEU A C 1
ATOM 820 O O . LEU A 1 107 ? -0.885 -3.715 7.534 1.00 98.81 107 LEU A O 1
ATOM 824 N N . VAL A 1 108 ? -3.028 -3.073 7.796 1.00 98.81 108 VAL A N 1
ATOM 825 C CA . VAL A 1 108 ? -2.705 -1.819 8.482 1.00 98.81 108 VAL A CA 1
ATOM 826 C C . VAL A 1 108 ? -3.599 -1.546 9.689 1.00 98.81 108 VAL A C 1
ATOM 828 O O . VAL A 1 108 ? -4.804 -1.780 9.676 1.00 98.81 108 VAL A O 1
ATOM 831 N N . SER A 1 109 ? -2.984 -1.000 10.733 1.00 98.44 109 SER A N 1
ATOM 832 C CA . SER A 1 109 ? -3.614 -0.315 11.860 1.00 98.44 109 SER A CA 1
ATOM 833 C C . SER A 1 109 ? -3.004 1.092 11.989 1.00 98.44 109 SER A C 1
ATOM 835 O O . SER A 1 109 ? -2.005 1.374 11.324 1.00 98.44 109 SER A O 1
ATOM 837 N N . PRO A 1 110 ? -3.502 1.967 12.881 1.00 98.25 110 PRO A N 1
ATOM 838 C CA . PRO A 1 110 ? -2.846 3.252 13.141 1.00 98.25 110 PRO A CA 1
ATOM 839 C C . PRO A 1 110 ? -1.385 3.150 13.620 1.00 98.25 110 PRO A C 1
ATOM 841 O O . PRO A 1 110 ? -0.650 4.133 13.571 1.00 98.25 110 PRO A O 1
ATOM 844 N N . TRP A 1 111 ? -0.958 1.973 14.094 1.00 98.12 111 TRP A N 1
ATOM 845 C CA . TRP A 1 111 ? 0.312 1.786 14.807 1.00 98.12 111 TRP A CA 1
ATOM 846 C C . TRP A 1 111 ? 1.243 0.754 14.171 1.00 98.12 111 TRP A C 1
ATOM 848 O O . TRP A 1 111 ? 2.380 0.587 14.606 1.00 98.12 111 TRP A O 1
ATOM 858 N N . SER A 1 112 ? 0.770 0.021 13.169 1.00 98.44 112 SER A N 1
ATOM 859 C CA . SER A 1 112 ? 1.536 -1.037 12.523 1.00 98.44 112 SER A CA 1
ATOM 860 C C . SER A 1 112 ? 1.024 -1.290 11.118 1.00 98.44 112 SER A C 1
ATOM 862 O O . SER A 1 112 ? -0.153 -1.089 10.820 1.00 98.44 112 SER A O 1
ATOM 864 N N . TYR A 1 113 ? 1.906 -1.788 10.261 1.00 98.81 113 TYR A N 1
ATOM 865 C CA . TYR A 1 113 ? 1.502 -2.347 8.987 1.00 98.81 113 TYR A CA 1
ATOM 866 C C . TYR A 1 113 ? 2.402 -3.511 8.595 1.00 98.81 113 TYR A C 1
ATOM 868 O O . TYR A 1 113 ? 3.512 -3.672 9.105 1.00 98.81 113 TYR A O 1
ATOM 876 N N . SER A 1 114 ? 1.917 -4.323 7.668 1.00 98.81 114 SER A N 1
ATOM 877 C CA . SER A 1 114 ? 2.715 -5.334 6.990 1.00 98.81 114 SER A CA 1
ATOM 878 C C . SER A 1 114 ? 2.273 -5.465 5.538 1.00 98.81 114 SER A C 1
ATOM 880 O O . SER A 1 114 ? 1.146 -5.128 5.170 1.00 98.81 114 SER A O 1
ATOM 882 N N . THR A 1 115 ? 3.189 -5.939 4.706 1.00 98.88 115 THR A N 1
ATOM 883 C CA . THR A 1 115 ? 2.966 -6.214 3.288 1.00 98.88 115 THR A CA 1
ATOM 884 C C . THR A 1 115 ? 3.798 -7.427 2.886 1.00 98.88 115 THR A C 1
ATOM 886 O O . THR A 1 115 ? 4.708 -7.839 3.609 1.00 98.88 115 THR A O 1
ATOM 889 N N . TYR A 1 116 ? 3.471 -8.026 1.750 1.00 98.31 116 TYR A N 1
ATOM 890 C CA . TYR A 1 116 ? 4.170 -9.175 1.187 1.00 98.31 116 TYR A CA 1
ATOM 891 C C . TYR A 1 116 ? 3.894 -9.256 -0.320 1.00 98.31 116 TYR A C 1
ATOM 893 O O . TYR A 1 116 ? 3.064 -8.523 -0.849 1.00 98.31 116 TYR A O 1
ATOM 901 N N . ARG A 1 117 ? 4.579 -10.156 -1.031 1.00 97.50 117 ARG A N 1
ATOM 902 C CA . ARG A 1 117 ? 4.231 -10.497 -2.417 1.00 97.50 117 ARG A CA 1
ATOM 903 C C . ARG A 1 117 ? 3.211 -11.634 -2.408 1.00 97.50 117 ARG A C 1
ATOM 905 O O . ARG A 1 117 ? 3.570 -12.767 -2.099 1.00 97.50 117 ARG A O 1
ATOM 912 N N . GLY A 1 118 ? 1.960 -11.325 -2.724 1.00 93.25 118 GLY A N 1
ATOM 913 C CA . GLY A 1 118 ? 0.907 -12.314 -2.939 1.00 93.25 118 GLY A CA 1
ATOM 914 C C . GLY A 1 118 ? 1.014 -13.010 -4.299 1.00 93.25 118 GLY A C 1
ATOM 915 O O . GLY A 1 118 ? 1.760 -12.573 -5.181 1.00 93.25 118 GLY A O 1
ATOM 916 N N . SER A 1 119 ? 0.266 -14.106 -4.433 1.00 78.38 119 SER A N 1
ATOM 917 C CA . SER A 1 119 ? 0.131 -14.925 -5.646 1.00 78.38 119 SER A CA 1
ATOM 918 C C . SER A 1 119 ? -0.983 -14.442 -6.567 1.00 78.38 119 SER A C 1
ATOM 920 O O . SER A 1 119 ? -2.064 -14.134 -6.015 1.00 78.38 119 SER A O 1
#

Radius of gyration: 14.3 Å; Cα contacts (8 Å, |Δi|>4): 284; chains: 1; bounding box: 35×29×39 Å

Mean predicted aligned error: 2.5 Å

Sequence (119 aa):
MGRLTTHVLDTALGKPAASLRLTVWAINNEADIKTALKTVETNDDGRTDEPLLEGDELHRGTYEITFDVAAYFARSGAAISEPPFLDQIPVRFTVADPSGNFHVPLLVSPWSYSTYRGS

Nearest PDB structures (foldseek):
  4q14-assembly1_B  TM=9.888E-01  e=2.084E-17  Brucella abortus 2308
  8uw4-assembly2_F-2  TM=9.848E-01  e=1.187E-15  Herbaspirillum seropedicae
  5z5m-assembly1_A  TM=9.455E-01  e=1.965E-14  Phaeodactylum tricornutum CCAP 1055/1
  5z5m-assembly1_D  TM=9.452E-01  e=2.460E-14  Phaeodactylum tricornutum CCAP 1055/1
  2h0e-assembly2_B  TM=9.693E-01  e=1.963E-13  Bacillus subtilis

Solvent-accessible surface area (backbone atoms only — not comparable to full-atom values): 6498 Å² total; per-residue (Å²): 110,8,35,33,38,54,39,31,35,28,64,77,78,72,42,49,36,48,67,32,43,34,37,36,29,46,45,42,81,90,78,74,42,78,43,82,74,47,74,52,53,20,38,82,75,7,24,52,99,58,64,75,29,47,41,93,71,40,58,67,45,39,36,31,42,37,35,40,48,33,69,41,38,62,72,71,6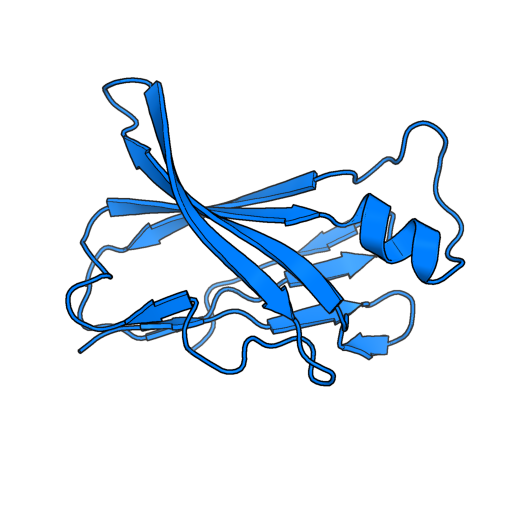8,51,89,68,54,90,74,49,83,45,42,68,48,75,51,74,50,73,38,84,59,37,64,43,70,42,28,51,37,39,41,34,44,65,85,50,72,50,71,56,84,46,125

Foldseek 3Di:
DEFAWEWEAAPVVRATQFQWKKWKWFADPVVRDTHTDDIDTAHRRRIDPDTPDDDPRFDFGKMKMKIQVVVSCVVVVHDADVVQPCGIDIDMDGDHDSRYYFYWYWHDYSHDIDTDTDD

pLDDT: mean 97.08, std 3.06, range [78.38, 98.88]